Protein AF-A0A316BL67-F1 (afdb_monomer_lite)

pLDDT: mean 80.36, std 18.68, range [33.78, 97.5]

Organism: Pseudaminobacter salicylatoxidans (NCBI:txid93369)

Foldseek 3Di:
DPDPDCVDLVSLVVVLVVLVVVLCCVVVVDDPPDDDPVSVVSVVVSVVSVVVSVCVVVDDPVCPPVVPDD

Sequence (70 aa):
MIGYTVDDLESGLRHLKDVLSVACDIKFGLPAGEVDNRVDSLLWIAGGIAKAVHEYHATPPAERLKGGDA

Radius of gyration: 15.44 Å; chains: 1; bounding box: 38×18×41 Å

Secondary structure (DSSP, 8-state):
-------SHHHHHHHHHHHHHHHHHHHHHSPTT---THHHHHHHHHHHHHHHHHHHHHS-TTTTTTTS--

Structure (mmCIF, N/CA/C/O backbone):
data_AF-A0A316BL67-F1
#
_entry.id   AF-A0A316BL67-F1
#
loop_
_atom_site.group_PDB
_atom_site.id
_atom_site.type_symbol
_atom_site.label_atom_id
_atom_site.label_alt_id
_atom_site.label_comp_id
_atom_site.label_asym_id
_atom_site.label_entity_id
_atom_site.label_seq_id
_atom_site.pdbx_PDB_ins_code
_atom_site.Cartn_x
_atom_site.Cartn_y
_atom_site.Cartn_z
_atom_site.occupancy
_atom_site.B_iso_or_equiv
_atom_site.auth_seq_id
_atom_site.auth_comp_id
_atom_site.auth_asym_id
_atom_site.auth_atom_id
_atom_site.pdbx_PDB_model_num
ATOM 1 N N . MET A 1 1 ? 19.910 -10.474 -0.207 1.00 35.06 1 MET A N 1
ATOM 2 C CA . MET A 1 1 ? 19.015 -9.363 -0.585 1.00 35.06 1 MET A CA 1
ATOM 3 C C . MET A 1 1 ? 17.821 -10.007 -1.267 1.00 35.06 1 MET A C 1
ATOM 5 O O . MET A 1 1 ? 18.029 -10.663 -2.274 1.00 35.06 1 MET A O 1
ATOM 9 N N . ILE A 1 2 ? 16.631 -9.989 -0.661 1.00 33.78 2 ILE A N 1
ATOM 10 C CA . ILE A 1 2 ? 15.442 -10.607 -1.272 1.00 33.78 2 ILE A CA 1
ATOM 11 C C . ILE A 1 2 ? 14.920 -9.601 -2.297 1.00 33.78 2 ILE A C 1
ATOM 13 O O . ILE A 1 2 ? 14.221 -8.656 -1.940 1.00 33.78 2 ILE A O 1
ATOM 17 N N . GLY A 1 3 ? 15.368 -9.742 -3.543 1.00 37.72 3 GLY A N 1
ATOM 18 C CA . GLY A 1 3 ? 14.824 -8.995 -4.667 1.00 37.72 3 GLY A CA 1
ATOM 19 C C . GLY A 1 3 ? 13.446 -9.553 -4.989 1.00 37.72 3 GLY A C 1
ATOM 20 O O . GLY A 1 3 ? 13.337 -10.670 -5.483 1.00 37.72 3 GLY A O 1
ATOM 21 N N . TYR A 1 4 ? 12.396 -8.801 -4.676 1.00 44.59 4 TYR A N 1
ATOM 22 C CA . TYR A 1 4 ? 11.092 -9.034 -5.284 1.00 44.59 4 TYR A CA 1
ATOM 23 C C . TYR A 1 4 ? 11.188 -8.539 -6.728 1.00 44.59 4 TYR A C 1
ATOM 25 O O . TYR A 1 4 ? 11.094 -7.337 -6.978 1.00 44.59 4 TYR A O 1
ATOM 33 N N . THR A 1 5 ? 11.433 -9.441 -7.676 1.00 44.97 5 THR A N 1
ATOM 34 C CA . THR A 1 5 ? 11.213 -9.147 -9.092 1.00 44.97 5 THR A CA 1
ATOM 35 C C . THR A 1 5 ? 9.715 -8.969 -9.290 1.00 44.97 5 THR A C 1
ATOM 37 O O . THR A 1 5 ? 8.921 -9.897 -9.146 1.00 44.97 5 THR A O 1
ATOM 40 N N . VAL A 1 6 ? 9.306 -7.729 -9.541 1.00 49.19 6 VAL A N 1
ATOM 41 C CA . VAL A 1 6 ? 7.959 -7.418 -10.011 1.00 49.19 6 VAL A CA 1
ATOM 42 C C . VAL A 1 6 ? 7.921 -7.888 -11.465 1.00 49.19 6 VAL A C 1
ATOM 44 O O . VAL A 1 6 ? 8.315 -7.146 -12.358 1.00 49.19 6 VAL A O 1
ATOM 47 N N . ASP A 1 7 ? 7.557 -9.155 -11.681 1.00 55.97 7 ASP A N 1
ATOM 48 C CA . ASP A 1 7 ? 7.667 -9.821 -12.991 1.00 55.97 7 ASP A CA 1
ATOM 49 C C . ASP A 1 7 ? 6.826 -9.161 -14.100 1.00 55.97 7 ASP A C 1
ATOM 51 O O . ASP A 1 7 ? 7.097 -9.366 -15.280 1.00 55.97 7 ASP A O 1
ATOM 55 N N . ASP A 1 8 ? 5.878 -8.284 -13.762 1.00 69.50 8 ASP A N 1
ATOM 56 C CA . ASP A 1 8 ? 5.265 -7.363 -14.713 1.00 69.50 8 ASP A CA 1
ATOM 57 C C . ASP A 1 8 ? 4.663 -6.132 -13.996 1.00 69.50 8 ASP A C 1
ATOM 59 O O . ASP A 1 8 ? 4.273 -6.172 -12.825 1.00 69.50 8 ASP A O 1
ATOM 63 N N . LEU A 1 9 ? 4.597 -4.999 -14.702 1.00 77.62 9 LEU A N 1
ATOM 64 C CA . LEU A 1 9 ? 4.023 -3.738 -14.207 1.00 77.62 9 LEU A CA 1
ATOM 65 C C . LEU A 1 9 ? 2.589 -3.909 -13.673 1.00 77.62 9 LEU A C 1
ATOM 67 O O . LEU A 1 9 ? 2.194 -3.241 -12.715 1.00 77.62 9 LEU A 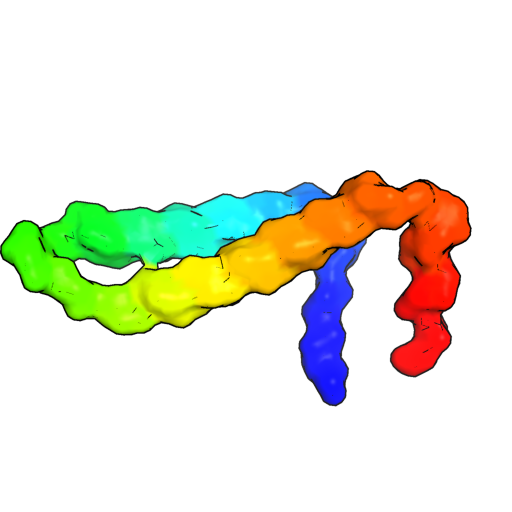O 1
ATOM 71 N N . GLU A 1 10 ? 1.807 -4.792 -14.289 1.00 83.81 10 GLU A N 1
ATOM 72 C CA . GLU A 1 10 ? 0.414 -5.033 -13.924 1.00 83.81 10 GLU A CA 1
ATOM 73 C C . GLU A 1 10 ? 0.309 -5.713 -12.549 1.00 83.81 10 GLU A C 1
ATOM 75 O O . GLU A 1 10 ? -0.546 -5.357 -11.740 1.00 83.81 10 GLU A O 1
ATOM 80 N N . SER A 1 11 ? 1.227 -6.623 -12.240 1.00 83.31 11 SER A N 1
ATOM 81 C CA . SER A 1 11 ? 1.405 -7.307 -10.967 1.00 83.31 11 SER A CA 1
ATOM 82 C C . SER A 1 11 ? 1.817 -6.315 -9.886 1.00 83.31 11 SER A C 1
ATOM 84 O O . SER A 1 11 ? 1.219 -6.300 -8.811 1.00 83.31 11 SER A O 1
ATOM 86 N N . GLY A 1 12 ? 2.736 -5.392 -10.196 1.00 86.50 12 GLY A N 1
ATOM 87 C CA . GLY A 1 12 ? 3.099 -4.291 -9.298 1.00 86.50 12 GLY A CA 1
ATOM 88 C C . GLY A 1 12 ? 1.911 -3.387 -8.952 1.00 86.50 12 GLY A C 1
ATOM 89 O O . GLY A 1 12 ? 1.675 -3.080 -7.783 1.00 86.50 12 GLY A O 1
ATOM 90 N N . LEU A 1 13 ? 1.112 -3.007 -9.952 1.00 90.00 13 LEU A N 1
ATOM 91 C CA . LEU A 1 13 ? -0.099 -2.202 -9.755 1.00 90.00 13 LEU A CA 1
ATOM 92 C C . LEU A 1 13 ? -1.188 -2.956 -8.980 1.00 90.00 13 LEU A C 1
ATOM 94 O O . LEU A 1 13 ? -1.856 -2.365 -8.129 1.00 90.00 13 LEU A O 1
ATOM 98 N N . ARG A 1 14 ? -1.361 -4.256 -9.241 1.00 93.00 14 ARG A N 1
ATOM 99 C CA . ARG A 1 14 ? -2.319 -5.105 -8.521 1.00 93.00 14 ARG A CA 1
ATOM 100 C C . ARG A 1 14 ? -1.922 -5.254 -7.057 1.00 93.00 14 ARG A C 1
ATOM 102 O O . ARG A 1 14 ? -2.755 -5.042 -6.185 1.00 93.00 14 ARG A O 1
ATOM 109 N N . HIS A 1 15 ? -0.641 -5.495 -6.791 1.00 91.75 15 HIS A N 1
ATOM 110 C CA . HIS A 1 15 ? -0.105 -5.562 -5.435 1.00 91.75 15 HIS A CA 1
ATOM 111 C C . HIS A 1 15 ? -0.291 -4.224 -4.701 1.00 91.75 15 HIS A C 1
ATOM 113 O O . HIS A 1 15 ? -0.767 -4.201 -3.567 1.00 91.75 15 HIS A O 1
ATOM 119 N N . LEU A 1 16 ? 0.011 -3.094 -5.355 1.00 94.06 16 LEU A N 1
ATOM 120 C CA . LEU A 1 16 ? -0.215 -1.764 -4.780 1.00 94.06 16 LEU A CA 1
ATOM 121 C C . LEU A 1 16 ? -1.684 -1.555 -4.396 1.00 94.06 16 LEU A C 1
ATOM 123 O O . LEU A 1 16 ? -1.974 -1.091 -3.293 1.00 94.06 16 LEU A O 1
ATOM 127 N N . LYS A 1 17 ? -2.609 -1.914 -5.294 1.00 96.25 17 LYS A N 1
ATOM 128 C CA . LYS A 1 17 ? -4.047 -1.852 -5.029 1.00 96.25 17 LYS A CA 1
ATOM 129 C C . LYS A 1 17 ? -4.412 -2.690 -3.802 1.00 96.25 17 LYS A C 1
ATOM 131 O O . LYS A 1 17 ? -5.087 -2.171 -2.921 1.00 96.25 17 LYS A O 1
ATOM 136 N N . ASP A 1 18 ? -3.964 -3.940 -3.733 1.00 96.50 18 ASP A N 1
ATOM 137 C CA . ASP A 1 18 ? -4.341 -4.859 -2.656 1.00 96.50 18 ASP A CA 1
ATOM 138 C C . ASP A 1 18 ? -3.849 -4.362 -1.287 1.00 96.50 18 ASP A 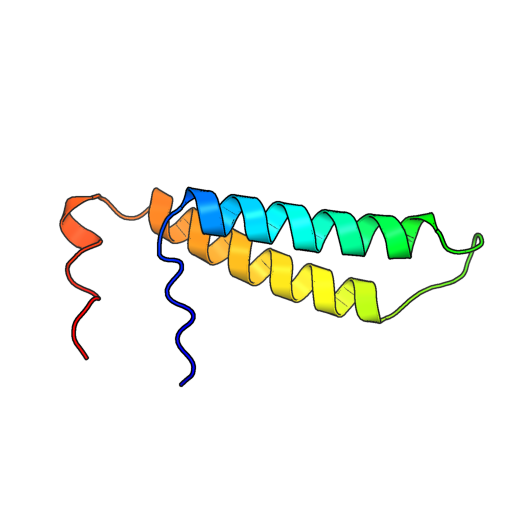C 1
ATOM 140 O O . ASP A 1 18 ? -4.609 -4.356 -0.317 1.00 96.50 18 ASP A O 1
ATOM 144 N N . VAL A 1 19 ? -2.617 -3.847 -1.210 1.00 96.56 19 VAL A N 1
ATOM 145 C CA . VAL A 1 19 ? -2.069 -3.261 0.027 1.00 96.56 19 VAL A CA 1
ATOM 146 C C . VAL A 1 19 ? -2.870 -2.035 0.466 1.00 96.56 19 VAL A C 1
ATOM 148 O O . VAL A 1 19 ? -3.198 -1.904 1.647 1.00 96.56 19 VAL A O 1
ATOM 151 N N . LEU A 1 20 ? -3.222 -1.149 -0.471 1.00 96.81 20 LEU A N 1
ATOM 152 C CA . LEU A 1 20 ? -4.040 0.027 -0.172 1.00 96.81 20 LEU A CA 1
ATOM 153 C C . LEU A 1 20 ? -5.462 -0.355 0.252 1.00 96.81 20 LEU A C 1
ATOM 155 O O . LEU A 1 20 ? -6.002 0.266 1.164 1.00 96.81 20 LEU A O 1
ATOM 159 N N . SER A 1 21 ? -6.055 -1.385 -0.355 1.00 97.50 21 SER A N 1
ATOM 160 C CA . SER A 1 21 ? -7.362 -1.904 0.053 1.00 97.50 21 SER A CA 1
ATOM 161 C C . SER A 1 21 ? -7.340 -2.386 1.502 1.00 97.50 21 SER A C 1
ATOM 163 O O . SER A 1 21 ? -8.163 -1.935 2.291 1.00 97.50 21 SER A O 1
ATOM 165 N N . VAL A 1 22 ? -6.347 -3.190 1.892 1.00 96.62 22 VAL A N 1
ATOM 166 C CA . VAL A 1 22 ? -6.212 -3.653 3.284 1.00 96.62 22 VAL A CA 1
ATOM 167 C C . VAL A 1 22 ? -5.981 -2.484 4.247 1.00 96.62 22 VAL A C 1
ATOM 169 O O . VAL A 1 22 ? -6.576 -2.443 5.323 1.00 96.62 22 VAL A O 1
ATOM 172 N N . ALA A 1 23 ? -5.146 -1.509 3.874 1.00 95.19 23 ALA A N 1
ATOM 173 C CA . ALA A 1 23 ? -4.915 -0.324 4.699 1.00 95.19 23 ALA A CA 1
ATOM 174 C C . ALA A 1 23 ? -6.207 0.480 4.925 1.00 95.19 23 ALA A C 1
ATOM 176 O O . ALA A 1 23 ? -6.476 0.911 6.048 1.00 95.19 23 ALA A O 1
ATOM 177 N N . CYS A 1 24 ? -7.021 0.647 3.879 1.00 94.81 24 CYS A N 1
ATOM 178 C CA . CYS A 1 24 ? -8.324 1.302 3.955 1.00 94.81 24 CYS A CA 1
ATOM 179 C C . CYS A 1 24 ? -9.306 0.514 4.827 1.00 94.81 24 CYS A C 1
ATOM 181 O O . CYS A 1 24 ? -9.927 1.109 5.706 1.00 94.81 24 CYS A O 1
ATOM 183 N N . ASP A 1 25 ? -9.413 -0.801 4.639 1.00 95.56 25 ASP A N 1
ATOM 184 C CA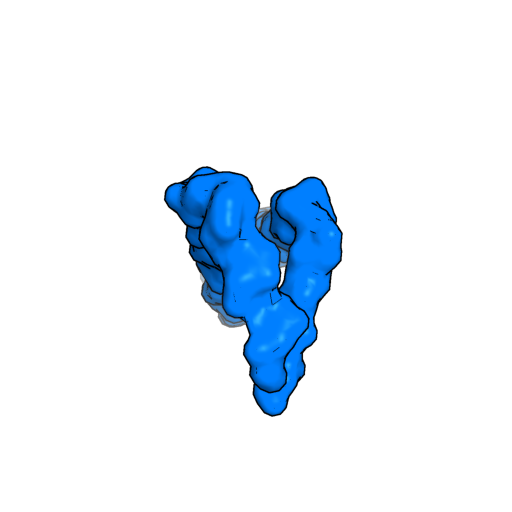 . ASP A 1 25 ? -10.320 -1.647 5.421 1.00 95.56 25 ASP A CA 1
ATOM 185 C C . ASP A 1 25 ? -10.000 -1.571 6.917 1.00 95.56 25 ASP A C 1
ATOM 187 O O . ASP A 1 25 ? -10.899 -1.426 7.743 1.00 95.56 25 ASP A O 1
ATOM 191 N N . ILE A 1 26 ? -8.711 -1.578 7.273 1.00 93.75 26 ILE A N 1
ATOM 192 C CA . ILE A 1 26 ? -8.279 -1.387 8.660 1.00 93.75 26 ILE A CA 1
ATOM 193 C C . ILE A 1 26 ? -8.624 0.027 9.132 1.00 93.75 26 ILE A C 1
ATOM 195 O O . ILE A 1 26 ? -9.239 0.192 10.181 1.00 93.75 26 ILE A O 1
ATOM 199 N N . LYS A 1 27 ? -8.250 1.068 8.378 1.00 91.25 27 LYS A N 1
ATOM 200 C CA . LYS A 1 27 ? -8.403 2.456 8.833 1.00 91.25 27 LYS A CA 1
ATOM 201 C C . LYS A 1 27 ? -9.864 2.868 9.009 1.00 91.25 27 LYS A C 1
ATOM 203 O O . LYS A 1 27 ? -10.169 3.604 9.945 1.00 91.25 27 LYS A O 1
ATOM 208 N N . PHE A 1 28 ? -10.739 2.426 8.111 1.00 91.50 28 PHE A N 1
ATOM 209 C CA . PHE A 1 28 ? -12.156 2.793 8.098 1.00 91.50 28 PHE A CA 1
ATOM 210 C C . PHE A 1 28 ? -13.057 1.772 8.800 1.00 91.50 28 PHE A C 1
ATOM 212 O O . PHE A 1 28 ? -14.203 2.096 9.100 1.00 91.50 28 PHE A O 1
ATOM 219 N N . GLY A 1 29 ? -12.555 0.569 9.092 1.00 91.81 29 GLY A N 1
ATOM 220 C CA . GLY A 1 29 ? -13.249 -0.419 9.918 1.00 91.81 29 GLY A CA 1
ATOM 221 C C . GLY A 1 29 ? -13.145 -0.159 11.425 1.00 91.81 29 GLY A C 1
ATOM 222 O O . GLY A 1 29 ? -13.872 -0.781 12.198 1.00 91.81 29 GLY A O 1
ATOM 223 N N . LEU A 1 30 ? -12.258 0.744 11.854 1.00 89.62 30 LEU A N 1
ATOM 224 C CA . LEU A 1 30 ? -12.061 1.077 13.265 1.00 89.62 30 LEU A CA 1
ATOM 225 C C . LEU A 1 30 ? -13.090 2.089 13.801 1.00 89.62 30 LEU A C 1
ATOM 227 O O . LEU A 1 30 ? -13.525 2.984 13.069 1.00 89.62 30 LEU A O 1
ATOM 231 N N . PRO A 1 31 ? -13.432 2.015 15.103 1.00 90.69 31 PRO A N 1
ATOM 232 C CA . PRO A 1 31 ? -14.192 3.057 15.782 1.00 90.69 31 PRO A CA 1
ATOM 233 C C . PRO A 1 31 ? -13.522 4.433 15.680 1.00 90.69 31 PRO A C 1
ATOM 235 O O . PRO A 1 31 ? -12.297 4.565 15.624 1.00 90.69 31 PRO A O 1
ATOM 238 N N . ALA A 1 32 ? -14.336 5.490 15.704 1.00 84.75 32 ALA A N 1
ATOM 239 C CA . ALA A 1 32 ? -13.836 6.859 15.652 1.00 84.75 32 ALA A CA 1
ATOM 240 C C . ALA A 1 32 ? -12.873 7.147 16.819 1.00 84.75 32 ALA A C 1
ATOM 242 O O . ALA A 1 32 ? -13.237 7.009 17.985 1.00 84.75 32 ALA A O 1
ATOM 243 N N . GLY A 1 33 ? -11.654 7.584 16.490 1.00 84.38 33 GLY A N 1
ATOM 244 C CA . GLY A 1 33 ? -10.601 7.894 17.463 1.00 84.38 33 GLY A CA 1
ATOM 245 C C . GLY A 1 33 ? -9.607 6.758 17.710 1.00 84.38 33 GLY A C 1
ATOM 246 O O . GLY A 1 33 ? -8.558 7.009 18.299 1.00 84.38 33 GLY A O 1
ATOM 247 N N . GLU A 1 34 ? -9.876 5.548 17.217 1.00 90.31 34 GLU A N 1
ATOM 248 C CA . GLU A 1 34 ? -8.911 4.453 17.277 1.00 90.31 34 GLU A CA 1
ATOM 249 C C . GLU A 1 34 ? -7.892 4.522 16.132 1.00 90.31 34 GLU A C 1
ATOM 251 O O . GLU A 1 34 ? -8.169 4.967 15.011 1.00 90.31 34 GLU A O 1
ATOM 256 N N . VAL A 1 35 ? -6.666 4.098 16.439 1.00 87.94 3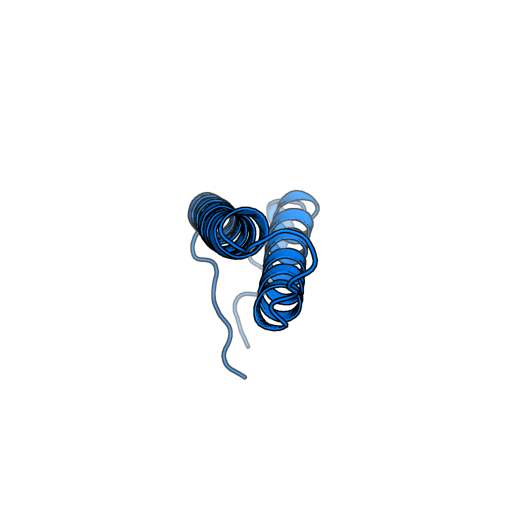5 VAL A N 1
ATOM 257 C CA . VAL A 1 35 ? -5.537 4.091 15.508 1.00 87.94 35 VAL A CA 1
ATOM 258 C C . VAL A 1 35 ? -4.918 2.703 15.500 1.00 87.94 35 VAL A C 1
ATOM 260 O O . VAL A 1 35 ? -4.579 2.163 16.550 1.00 87.94 35 VAL A O 1
ATOM 263 N N . ASP A 1 36 ? -4.740 2.152 14.301 1.00 90.88 36 ASP A N 1
ATOM 264 C CA . ASP A 1 36 ? -4.002 0.912 14.086 1.00 90.88 36 ASP A CA 1
ATOM 265 C C . ASP A 1 36 ? -2.654 1.212 13.423 1.00 90.88 36 ASP A C 1
ATOM 267 O O . ASP A 1 36 ? -2.590 1.645 12.271 1.00 90.88 36 ASP A O 1
ATOM 271 N N . ASN A 1 37 ? -1.569 0.943 14.150 1.00 90.75 37 ASN A N 1
ATOM 272 C CA . ASN A 1 37 ? -0.196 1.200 13.704 1.00 90.75 37 ASN A CA 1
ATOM 273 C C . ASN A 1 37 ? 0.217 0.341 12.491 1.00 90.75 37 ASN A C 1
ATOM 275 O O . ASN A 1 37 ? 1.218 0.628 11.832 1.00 90.75 37 ASN A O 1
ATOM 279 N N . ARG A 1 38 ? -0.535 -0.722 12.163 1.00 93.38 38 ARG A N 1
ATOM 280 C CA . ARG A 1 38 ? -0.300 -1.516 10.948 1.00 93.38 38 ARG A CA 1
ATOM 281 C C . ARG A 1 38 ? -0.576 -0.700 9.691 1.00 93.38 38 ARG A C 1
ATOM 283 O O . ARG A 1 38 ? 0.074 -0.949 8.679 1.00 93.38 38 ARG A O 1
ATOM 290 N N . VAL A 1 39 ? -1.481 0.283 9.751 1.00 93.94 39 VAL A N 1
ATOM 291 C CA . VAL A 1 39 ? -1.784 1.172 8.618 1.00 93.94 39 VAL A CA 1
ATOM 292 C C . VAL A 1 39 ? -0.526 1.912 8.170 1.00 93.94 39 VAL A C 1
ATOM 294 O O . VAL A 1 39 ? -0.240 1.938 6.978 1.00 93.94 39 VAL A O 1
ATOM 297 N N . ASP A 1 40 ? 0.286 2.412 9.102 1.00 93.69 40 ASP A N 1
ATOM 298 C CA . ASP A 1 40 ? 1.525 3.125 8.767 1.00 93.69 40 ASP A CA 1
ATOM 299 C C . ASP A 1 40 ? 2.536 2.212 8.061 1.00 93.69 40 ASP A C 1
ATOM 301 O O . ASP A 1 40 ? 3.165 2.602 7.076 1.00 93.69 40 ASP A O 1
ATOM 305 N N . SER A 1 41 ? 2.648 0.961 8.517 1.00 95.62 41 SER A N 1
ATOM 306 C CA . SER A 1 41 ? 3.516 -0.039 7.882 1.00 95.62 41 SER A CA 1
ATOM 307 C C . SER A 1 41 ? 3.035 -0.399 6.472 1.00 95.62 41 SER A C 1
ATOM 309 O O . SER A 1 41 ? 3.842 -0.501 5.549 1.00 95.62 41 SER A O 1
ATOM 311 N N . LEU A 1 42 ? 1.720 -0.548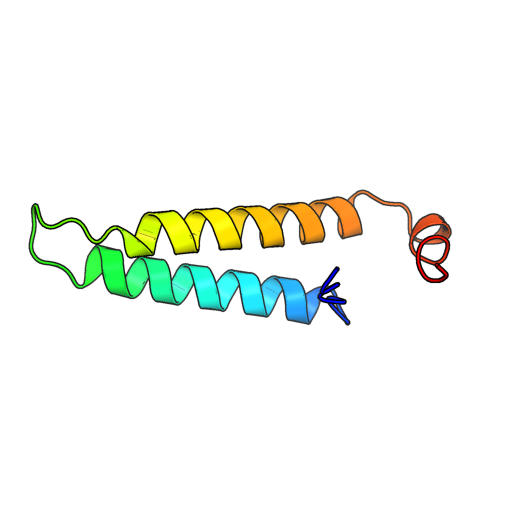 6.282 1.00 95.69 42 LEU A N 1
ATOM 312 C CA . LEU A 1 42 ? 1.119 -0.823 4.974 1.00 95.69 42 LEU A CA 1
ATOM 313 C C . LEU A 1 42 ? 1.298 0.353 4.008 1.00 95.69 42 LEU A C 1
ATOM 315 O O . LEU A 1 42 ? 1.630 0.141 2.844 1.00 95.69 42 LEU A O 1
ATOM 319 N N . LEU A 1 43 ? 1.148 1.590 4.488 1.00 96.06 43 LEU A N 1
ATOM 320 C CA . LEU A 1 43 ? 1.390 2.792 3.689 1.00 96.06 43 LEU A CA 1
ATOM 321 C C . LEU A 1 43 ? 2.866 2.931 3.295 1.00 96.06 43 LEU A C 1
ATOM 323 O O . LEU A 1 43 ? 3.159 3.320 2.164 1.00 96.06 43 LEU A O 1
ATOM 327 N N . TRP A 1 44 ? 3.797 2.561 4.178 1.00 96.19 44 TRP A N 1
ATOM 328 C CA . TRP A 1 44 ? 5.222 2.522 3.845 1.00 96.19 44 TRP A CA 1
ATOM 329 C C . TRP A 1 44 ? 5.522 1.506 2.730 1.00 96.19 44 TRP A C 1
ATOM 331 O O . TRP A 1 44 ? 6.204 1.843 1.758 1.00 96.19 44 TRP A O 1
ATOM 341 N N . ILE A 1 45 ? 4.955 0.295 2.814 1.00 94.56 45 ILE A N 1
ATOM 342 C CA . ILE A 1 45 ? 5.078 -0.732 1.764 1.00 94.56 45 ILE A CA 1
ATOM 343 C C . ILE A 1 45 ? 4.475 -0.230 0.446 1.00 94.56 45 ILE A C 1
ATOM 345 O O . ILE A 1 45 ? 5.126 -0.312 -0.597 1.00 94.56 45 ILE A O 1
ATOM 349 N N . ALA A 1 46 ? 3.267 0.342 0.486 1.00 95.56 46 ALA A N 1
ATOM 350 C CA . ALA A 1 46 ? 2.609 0.916 -0.686 1.00 95.56 46 ALA A CA 1
ATOM 351 C C . ALA A 1 46 ? 3.471 2.004 -1.347 1.00 95.56 46 ALA A C 1
ATOM 353 O O . ALA A 1 46 ? 3.593 2.033 -2.571 1.00 95.56 46 ALA A O 1
ATOM 354 N N . GLY A 1 47 ? 4.134 2.850 -0.553 1.00 95.31 47 GLY A N 1
ATOM 355 C CA . GLY A 1 47 ? 5.089 3.842 -1.049 1.00 95.31 47 GLY A CA 1
ATOM 356 C C . GLY A 1 47 ? 6.278 3.214 -1.784 1.00 95.31 47 GLY A C 1
ATOM 357 O O . GLY A 1 47 ? 6.663 3.694 -2.850 1.00 95.31 47 GLY A O 1
ATOM 358 N N . GLY A 1 48 ? 6.822 2.110 -1.263 1.00 93.81 48 GLY A N 1
ATOM 359 C CA . GLY A 1 48 ? 7.885 1.346 -1.923 1.00 93.81 48 GLY A CA 1
ATOM 360 C C . GLY A 1 48 ? 7.454 0.775 -3.277 1.00 93.81 48 GLY A C 1
ATOM 361 O O . GLY A 1 48 ? 8.169 0.932 -4.268 1.00 93.81 48 GLY A O 1
ATOM 362 N N . ILE A 1 49 ? 6.258 0.183 -3.345 1.00 91.94 49 ILE A N 1
ATOM 363 C CA . ILE A 1 49 ? 5.705 -0.373 -4.590 1.00 91.94 49 ILE A CA 1
ATOM 364 C C . ILE A 1 49 ? 5.423 0.747 -5.601 1.00 91.94 49 ILE A C 1
ATOM 366 O O . ILE A 1 49 ? 5.812 0.643 -6.763 1.00 91.94 49 ILE A O 1
ATOM 370 N N . ALA A 1 50 ? 4.801 1.846 -5.165 1.00 92.06 50 ALA A N 1
ATOM 371 C CA . ALA A 1 50 ? 4.509 2.994 -6.020 1.00 92.06 50 ALA A CA 1
ATOM 372 C C . ALA A 1 50 ? 5.787 3.607 -6.611 1.00 92.06 50 ALA A C 1
ATOM 374 O O . ALA A 1 50 ? 5.816 3.953 -7.793 1.00 92.06 50 ALA A O 1
ATOM 375 N N . LYS A 1 51 ? 6.861 3.689 -5.816 1.00 90.31 51 LYS A N 1
ATOM 376 C CA . LYS A 1 51 ? 8.173 4.139 -6.283 1.00 90.31 51 LYS A CA 1
ATOM 377 C C . LYS A 1 51 ? 8.742 3.207 -7.355 1.00 90.31 51 LYS A C 1
ATOM 379 O O . LYS A 1 51 ? 9.125 3.694 -8.412 1.00 90.31 51 LYS A O 1
ATOM 384 N N . ALA A 1 52 ? 8.734 1.893 -7.128 1.00 87.50 52 ALA A N 1
ATOM 385 C CA . ALA A 1 52 ? 9.235 0.919 -8.102 1.00 87.50 52 ALA A CA 1
ATOM 386 C C . ALA A 1 52 ? 8.443 0.951 -9.425 1.00 87.50 52 ALA A C 1
ATOM 388 O O . ALA A 1 52 ? 9.025 0.925 -10.507 1.00 87.50 52 ALA A O 1
ATOM 389 N N . VAL A 1 53 ? 7.113 1.077 -9.350 1.00 86.94 53 VAL A N 1
ATOM 390 C CA . VAL A 1 53 ? 6.237 1.247 -10.522 1.00 86.94 53 VAL A CA 1
ATOM 391 C C . VAL A 1 53 ? 6.551 2.546 -11.272 1.00 86.94 53 VAL A C 1
ATOM 393 O O . VAL A 1 53 ? 6.617 2.554 -12.503 1.00 86.94 53 VAL A O 1
ATOM 396 N N . HIS A 1 54 ? 6.756 3.647 -10.544 1.00 86.62 54 HIS A N 1
ATOM 397 C CA . HIS A 1 54 ? 7.119 4.929 -11.140 1.00 86.62 54 HIS A CA 1
ATOM 398 C C . HIS A 1 54 ? 8.476 4.860 -11.845 1.00 86.62 54 HIS A C 1
ATOM 400 O O . HIS A 1 54 ? 8.581 5.293 -12.989 1.00 86.62 54 HIS A O 1
ATOM 406 N N . GLU A 1 55 ? 9.486 4.279 -11.198 1.00 86.56 55 GLU A N 1
ATOM 407 C CA . GLU A 1 55 ? 10.819 4.080 -11.771 1.00 86.56 55 GLU A CA 1
ATOM 408 C C . GLU A 1 55 ? 10.745 3.220 -13.036 1.00 86.56 55 GLU A C 1
ATOM 410 O O . GLU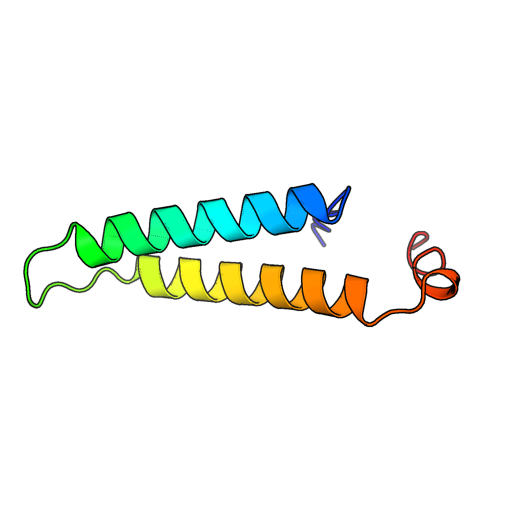 A 1 55 ? 11.257 3.630 -14.073 1.00 86.56 55 GLU A O 1
ATOM 415 N N . TYR A 1 56 ? 9.999 2.110 -13.014 1.00 81.56 56 TYR A N 1
ATOM 416 C CA . TYR A 1 56 ? 9.769 1.288 -14.205 1.00 81.56 56 TYR A CA 1
ATOM 417 C C . TYR A 1 56 ? 9.183 2.097 -15.376 1.00 81.56 56 TYR A C 1
ATOM 419 O O . TYR A 1 56 ? 9.611 1.938 -16.521 1.00 81.56 56 TYR A O 1
ATOM 427 N N . HIS A 1 57 ? 8.220 2.985 -15.111 1.00 77.69 57 HIS A N 1
ATOM 428 C CA . HIS A 1 57 ? 7.634 3.856 -16.131 1.00 77.69 57 HIS A CA 1
ATOM 429 C C . HIS A 1 57 ? 8.579 4.961 -16.612 1.00 77.69 57 HIS A C 1
ATOM 431 O O . HIS A 1 57 ? 8.602 5.249 -17.810 1.00 77.69 57 HIS A O 1
ATOM 437 N N . ALA A 1 58 ? 9.322 5.582 -15.697 1.00 82.31 58 ALA A N 1
ATOM 438 C CA . ALA A 1 58 ? 10.235 6.682 -15.980 1.00 82.31 58 ALA A CA 1
ATOM 439 C C . ALA A 1 58 ? 11.494 6.216 -16.728 1.00 82.31 58 ALA A C 1
ATOM 441 O O . ALA A 1 58 ? 12.058 6.979 -17.512 1.00 82.31 58 ALA A O 1
ATOM 442 N N . THR A 1 59 ? 11.915 4.963 -16.534 1.00 77.56 59 THR A N 1
ATOM 443 C CA . THR A 1 59 ? 13.044 4.373 -17.254 1.00 77.56 59 THR A CA 1
ATOM 444 C C . THR A 1 59 ? 12.654 4.053 -18.706 1.00 77.56 59 THR A C 1
ATOM 446 O O . THR A 1 59 ? 11.680 3.318 -18.940 1.00 77.56 59 THR A O 1
ATOM 449 N N . PRO A 1 60 ? 13.413 4.547 -19.706 1.00 73.69 60 PRO A N 1
ATOM 450 C CA . PRO A 1 60 ? 13.208 4.206 -21.109 1.00 73.69 60 PRO A CA 1
ATOM 451 C C . PRO A 1 60 ? 13.279 2.686 -21.344 1.00 73.69 60 PRO A C 1
ATOM 453 O O . PRO A 1 60 ? 14.115 2.018 -20.733 1.00 73.69 60 PRO A O 1
ATOM 456 N N . PRO A 1 61 ? 12.483 2.112 -22.269 1.00 66.06 61 PRO A N 1
ATOM 457 C CA . PRO A 1 61 ? 12.459 0.664 -22.513 1.00 66.06 61 PRO A CA 1
ATOM 458 C C . PRO A 1 61 ? 13.836 0.043 -22.803 1.00 66.06 61 PRO A C 1
ATOM 460 O O . PRO A 1 61 ? 14.093 -1.090 -22.407 1.00 66.06 61 PRO A O 1
ATOM 463 N N . ALA A 1 62 ? 14.737 0.799 -23.441 1.00 65.31 62 ALA A N 1
ATOM 464 C CA . ALA A 1 62 ? 16.094 0.365 -23.781 1.00 65.31 62 ALA A CA 1
ATOM 465 C C . ALA A 1 62 ? 17.015 0.145 -22.561 1.00 65.31 62 ALA A C 1
ATOM 467 O O . ALA A 1 62 ? 18.031 -0.537 -22.677 1.00 65.31 62 ALA A O 1
ATOM 468 N N . GLU A 1 63 ? 16.671 0.705 -21.399 1.00 63.28 63 GLU A N 1
ATOM 469 C CA . GLU A 1 63 ? 17.477 0.635 -20.173 1.00 63.28 63 GLU A CA 1
ATOM 470 C C . GLU A 1 63 ? 16.923 -0.371 -19.153 1.00 63.28 63 GLU A C 1
ATOM 472 O O . GLU A 1 63 ? 17.654 -0.811 -18.269 1.00 63.28 63 GLU A O 1
ATOM 477 N N . ARG A 1 64 ? 15.670 -0.825 -19.321 1.00 63.88 64 ARG A N 1
ATOM 478 C CA . ARG A 1 64 ? 15.003 -1.774 -18.407 1.00 63.88 64 ARG A CA 1
ATOM 479 C C . ARG A 1 64 ? 15.650 -3.166 -18.380 1.00 63.88 64 ARG A C 1
ATOM 481 O O . ARG A 1 64 ? 15.553 -3.857 -17.377 1.00 63.88 64 ARG A O 1
ATOM 488 N N . LEU A 1 65 ? 16.326 -3.567 -19.461 1.00 58.12 65 LEU A N 1
ATOM 489 C CA . LEU A 1 65 ? 16.956 -4.890 -19.611 1.00 58.12 65 LEU A CA 1
ATOM 490 C C . LEU A 1 65 ? 18.423 -4.946 -19.147 1.00 58.12 65 LEU A C 1
ATOM 492 O O . LEU A 1 65 ? 18.996 -6.028 -19.088 1.00 58.12 65 LEU A O 1
ATOM 496 N N . LYS A 1 66 ? 19.054 -3.809 -18.814 1.00 54.00 66 LYS A N 1
ATOM 497 C CA . LYS A 1 66 ? 20.467 -3.779 -18.384 1.00 54.00 66 LYS A CA 1
ATOM 498 C C . LYS A 1 66 ? 20.682 -4.074 -16.895 1.00 54.00 66 LYS A C 1
ATOM 500 O O . LYS A 1 66 ? 21.822 -4.261 -16.492 1.00 54.00 66 LYS A O 1
ATOM 505 N N . GLY A 1 67 ? 19.621 -4.106 -16.089 1.00 50.47 67 GLY A N 1
ATOM 506 C CA . GLY A 1 67 ? 19.694 -4.354 -14.643 1.00 50.47 67 GLY A CA 1
ATOM 507 C C . GLY A 1 67 ? 19.462 -5.808 -14.219 1.00 50.47 67 GLY A C 1
ATOM 508 O O . GLY A 1 67 ? 19.322 -6.057 -13.029 1.00 50.47 67 GLY A O 1
ATOM 509 N N . GLY A 1 68 ? 19.361 -6.743 -15.171 1.00 46.84 68 GLY A N 1
ATOM 510 C CA . GLY A 1 68 ? 18.957 -8.135 -14.933 1.00 46.84 68 GLY A CA 1
ATOM 511 C C . GLY A 1 68 ? 20.092 -9.151 -14.777 1.00 46.84 68 GLY A C 1
ATOM 512 O O . GLY A 1 68 ? 19.822 -10.336 -14.926 1.00 46.84 68 GLY A O 1
ATOM 513 N N . ASP A 1 69 ? 21.329 -8.720 -14.523 1.00 45.53 69 ASP A N 1
ATOM 514 C CA . ASP A 1 69 ? 22.453 -9.629 -14.262 1.00 45.53 69 ASP A CA 1
ATOM 515 C C . ASP A 1 69 ? 23.395 -9.008 -13.215 1.00 45.53 69 ASP A C 1
ATOM 517 O O . ASP A 1 69 ? 24.185 -8.115 -13.536 1.00 45.53 69 ASP A O 1
ATOM 521 N N . ALA A 1 70 ? 23.243 -9.435 -11.956 1.00 38.56 70 ALA A N 1
ATOM 522 C CA . ALA A 1 70 ? 24.258 -9.457 -10.892 1.00 38.56 70 ALA A CA 1
ATOM 523 C C . ALA A 1 70 ? 23.690 -10.095 -9.612 1.00 38.56 70 ALA A C 1
ATOM 525 O O . ALA A 1 70 ? 22.670 -9.585 -9.094 1.00 38.56 70 ALA A O 1
#